Protein AF-A0AAV1S5X9-F1 (afdb_monomer_lite)

Sequence (71 aa):
MALDRRNYMQLVDKTVEIANEVGVKDILVKVVEDLKDESEPYRVMVMETIEKMISNLGASGVDAHGQRFSS

Secondary structure (DSSP, 8-state):
-HHHHHHHHHHHHHHHHHHHHH-HHHHHHHHHHGGG-S-HHHHHHHHHHHHHHHHHHHHHT-S--------

pLDDT: mean 80.8, std 17.7, range [43.56, 95.69]

Organism: NCBI:txid77055

Radius of gyration: 15.81 Å; chains: 1; bounding box: 25×23×56 Å

Structure (mmCIF, N/CA/C/O backbone):
data_AF-A0AAV1S5X9-F1
#
_entry.id   AF-A0AAV1S5X9-F1
#
loop_
_atom_site.group_PDB
_atom_site.id
_atom_site.type_symbol
_atom_site.label_atom_id
_atom_site.label_alt_id
_atom_site.label_comp_id
_atom_site.label_asym_id
_atom_site.label_entity_id
_atom_site.label_seq_id
_atom_site.pdbx_PDB_ins_code
_atom_site.Cartn_x
_atom_site.Cartn_y
_atom_site.Cartn_z
_atom_site.occupancy
_atom_site.B_iso_or_equiv
_atom_site.auth_seq_id
_atom_site.auth_comp_id
_atom_site.auth_asym_id
_atom_site.auth_atom_id
_atom_site.pdbx_PDB_model_num
ATOM 1 N N . MET A 1 1 ? 9.010 6.757 -18.963 1.00 57.22 1 MET A N 1
ATOM 2 C CA . MET A 1 1 ? 9.554 7.038 -17.613 1.00 57.22 1 MET A CA 1
ATOM 3 C C . MET A 1 1 ? 8.685 8.005 -16.800 1.00 57.22 1 MET A C 1
ATOM 5 O O . MET A 1 1 ? 8.225 7.606 -15.740 1.00 57.22 1 MET A O 1
ATOM 9 N N . ALA A 1 2 ? 8.414 9.247 -17.239 1.00 55.47 2 ALA A N 1
ATOM 10 C CA . ALA A 1 2 ? 7.545 10.167 -16.473 1.00 55.47 2 ALA A CA 1
ATOM 11 C C . ALA A 1 2 ? 6.061 9.733 -16.443 1.00 55.47 2 ALA A C 1
ATOM 13 O O . ALA A 1 2 ? 5.397 9.883 -15.419 1.00 55.47 2 ALA A O 1
ATOM 14 N N . LEU A 1 3 ? 5.563 9.152 -17.544 1.00 59.75 3 LEU A N 1
ATOM 15 C CA . LEU A 1 3 ? 4.206 8.598 -17.622 1.00 59.75 3 LEU A CA 1
ATOM 16 C C . LEU A 1 3 ? 4.039 7.387 -16.685 1.00 59.75 3 LEU A C 1
ATOM 18 O O . LEU A 1 3 ? 3.060 7.314 -15.952 1.00 59.75 3 LEU A O 1
ATOM 22 N N . ASP A 1 4 ? 5.042 6.503 -16.638 1.00 69.44 4 ASP A N 1
ATOM 23 C CA . ASP A 1 4 ? 5.058 5.315 -15.773 1.00 69.44 4 ASP A CA 1
ATOM 24 C C . ASP A 1 4 ? 5.039 5.688 -14.289 1.00 69.44 4 ASP A C 1
ATOM 26 O O . ASP A 1 4 ? 4.273 5.114 -13.525 1.00 69.44 4 ASP A O 1
ATOM 30 N N . ARG A 1 5 ? 5.794 6.723 -13.887 1.00 67.00 5 ARG A N 1
ATOM 31 C CA . ARG A 1 5 ? 5.750 7.250 -12.512 1.00 67.00 5 ARG A CA 1
ATOM 32 C C . ARG A 1 5 ? 4.393 7.847 -12.144 1.00 67.00 5 ARG A C 1
ATOM 34 O O . ARG A 1 5 ? 3.930 7.663 -11.024 1.00 67.00 5 ARG A O 1
ATOM 41 N N . ARG A 1 6 ? 3.751 8.574 -13.064 1.00 75.31 6 ARG A N 1
ATOM 42 C CA . ARG A 1 6 ? 2.431 9.169 -12.804 1.00 75.31 6 ARG A CA 1
ATOM 43 C C . ARG A 1 6 ? 1.344 8.095 -12.718 1.00 75.31 6 ARG A C 1
ATOM 45 O O . ARG A 1 6 ? 0.430 8.238 -11.911 1.00 75.31 6 ARG A O 1
ATOM 52 N N . ASN A 1 7 ? 1.443 7.041 -13.526 1.00 79.06 7 ASN A N 1
ATOM 53 C CA . ASN A 1 7 ? 0.539 5.891 -13.464 1.00 79.06 7 ASN A CA 1
ATOM 54 C C . ASN A 1 7 ? 0.755 5.092 -12.176 1.00 79.06 7 ASN A C 1
ATOM 56 O O . ASN A 1 7 ? -0.214 4.746 -11.513 1.00 79.06 7 ASN A O 1
ATOM 60 N N . TYR A 1 8 ? 2.014 4.891 -11.786 1.00 85.19 8 TYR A N 1
ATOM 61 C CA . TYR A 1 8 ? 2.402 4.252 -10.532 1.00 85.19 8 TYR A CA 1
ATOM 62 C C . TYR A 1 8 ? 1.768 4.947 -9.321 1.00 85.19 8 TYR A C 1
ATOM 64 O O . TYR A 1 8 ? 1.048 4.308 -8.563 1.00 85.19 8 TYR A O 1
ATOM 72 N N . MET A 1 9 ? 1.953 6.267 -9.169 1.00 85.38 9 MET A N 1
ATOM 73 C CA . MET A 1 9 ? 1.419 6.981 -7.997 1.00 85.38 9 MET A CA 1
ATOM 74 C C . MET A 1 9 ? -0.111 6.932 -7.957 1.00 85.38 9 MET A C 1
ATOM 76 O O . MET A 1 9 ? -0.693 6.675 -6.911 1.00 85.38 9 MET A O 1
ATOM 80 N N . GLN A 1 10 ? -0.760 7.102 -9.114 1.00 89.31 10 GLN A N 1
ATOM 81 C CA . GLN A 1 10 ? -2.216 7.010 -9.205 1.00 89.31 10 GLN A CA 1
ATOM 82 C C . GLN A 1 10 ? -2.738 5.624 -8.824 1.00 89.31 10 GLN A C 1
ATOM 84 O O . GLN A 1 10 ? -3.747 5.542 -8.136 1.00 89.31 10 GLN A O 1
ATOM 89 N N . LEU A 1 11 ? -2.079 4.543 -9.252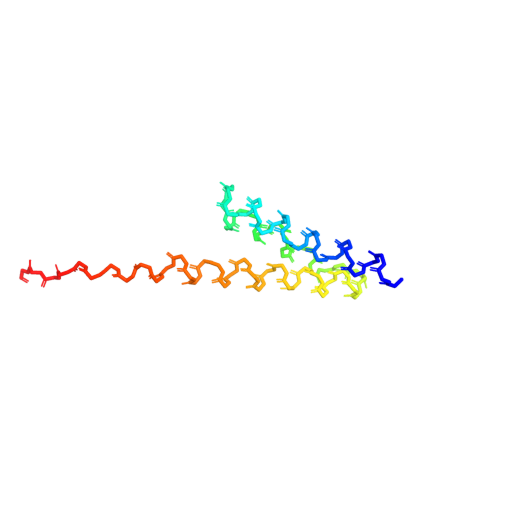 1.00 89.44 11 LEU A N 1
ATOM 90 C CA . LEU A 1 11 ? -2.493 3.178 -8.913 1.00 89.44 11 LEU A CA 1
ATOM 91 C C . LEU A 1 11 ? -2.377 2.909 -7.416 1.00 89.44 11 LEU A C 1
ATOM 93 O O . LEU A 1 11 ? -3.311 2.373 -6.819 1.00 89.44 11 LEU A O 1
ATOM 97 N N . VAL A 1 12 ? -1.261 3.322 -6.817 1.00 92.62 12 VAL A N 1
ATOM 98 C CA . VAL A 1 12 ? -1.031 3.205 -5.376 1.00 92.62 12 VAL A CA 1
ATOM 99 C C . VAL A 1 12 ? -2.131 3.947 -4.614 1.00 92.62 12 VAL A C 1
ATOM 101 O O . VAL A 1 12 ? -2.843 3.346 -3.810 1.00 92.62 12 VAL A O 1
ATOM 104 N N . ASP A 1 13 ? -2.331 5.232 -4.912 1.00 92.38 13 ASP A N 1
ATOM 105 C CA . ASP A 1 13 ? -3.281 6.069 -4.178 1.00 92.38 13 ASP A CA 1
ATOM 106 C C . ASP A 1 13 ? -4.730 5.584 -4.371 1.00 92.38 13 ASP A C 1
ATOM 108 O O . ASP A 1 13 ? -5.482 5.486 -3.402 1.00 92.38 13 ASP A O 1
ATOM 112 N N . LYS A 1 14 ? -5.112 5.168 -5.589 1.00 94.25 14 LYS A N 1
ATOM 113 C CA . LYS A 1 14 ? -6.455 4.629 -5.865 1.00 94.25 14 LYS A CA 1
ATOM 114 C C . LYS A 1 14 ? -6.719 3.319 -5.127 1.00 94.25 14 LYS A C 1
ATOM 116 O O . LYS A 1 14 ? -7.828 3.098 -4.648 1.00 94.25 14 LYS A O 1
ATOM 121 N N . THR A 1 15 ? -5.714 2.452 -5.024 1.00 92.62 15 THR A N 1
ATOM 122 C CA . THR A 1 15 ? -5.843 1.175 -4.306 1.00 92.62 15 THR A CA 1
ATOM 123 C C . THR A 1 15 ? -6.008 1.410 -2.806 1.00 92.62 15 THR A C 1
ATOM 125 O O . THR A 1 15 ? -6.834 0.758 -2.170 1.00 92.62 15 THR A O 1
ATOM 128 N N . VAL A 1 16 ? -5.294 2.394 -2.253 1.00 93.19 16 VAL A N 1
ATOM 129 C CA . VAL A 1 16 ? -5.439 2.820 -0.855 1.00 93.19 16 VAL A CA 1
ATOM 130 C C . VAL A 1 16 ? -6.823 3.428 -0.595 1.00 93.19 16 VAL A C 1
ATOM 132 O O . VAL A 1 16 ? -7.449 3.090 0.407 1.00 93.19 16 VAL A O 1
ATOM 135 N N . GLU A 1 17 ? -7.338 4.275 -1.495 1.00 93.31 17 GLU A N 1
ATOM 136 C CA . GLU A 1 17 ? -8.707 4.813 -1.405 1.00 93.31 17 GLU A CA 1
ATOM 137 C C . GLU A 1 17 ? -9.748 3.686 -1.355 1.00 93.31 17 GLU A C 1
ATOM 139 O O . GLU A 1 17 ? -10.595 3.659 -0.465 1.00 93.31 17 GLU A O 1
ATOM 144 N N . ILE A 1 18 ? -9.650 2.713 -2.268 1.00 92.62 18 ILE A N 1
ATOM 145 C CA . ILE A 1 18 ? -10.553 1.554 -2.303 1.00 92.62 18 ILE A CA 1
ATOM 146 C C . ILE A 1 18 ? -10.437 0.734 -1.012 1.00 92.62 18 ILE A C 1
ATOM 148 O O . ILE A 1 18 ? -11.448 0.288 -0.474 1.00 92.62 18 ILE A O 1
ATOM 152 N N . ALA A 1 19 ? -9.224 0.547 -0.491 1.00 91.44 19 ALA A N 1
ATOM 153 C CA . ALA A 1 19 ? -8.997 -0.163 0.763 1.00 91.44 19 ALA A CA 1
ATOM 154 C C . ALA A 1 19 ? -9.631 0.534 1.971 1.00 91.44 19 ALA A C 1
ATOM 156 O O . ALA A 1 19 ? -10.166 -0.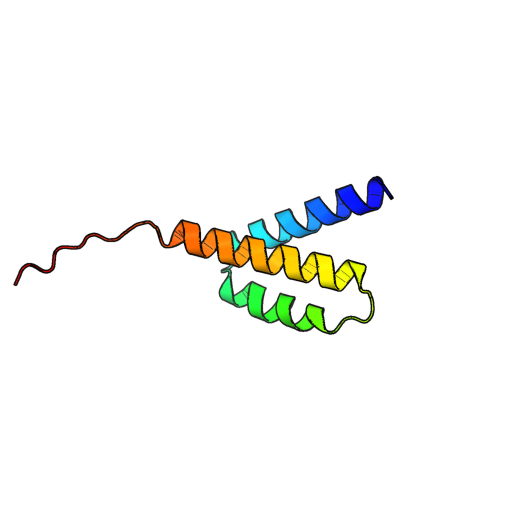148 2.845 1.00 91.44 19 ALA A O 1
ATOM 157 N N . ASN A 1 20 ? -9.604 1.865 2.016 1.00 88.12 20 ASN A N 1
ATOM 158 C CA . ASN A 1 20 ? -10.242 2.633 3.083 1.00 88.12 20 ASN A CA 1
ATOM 159 C C . ASN A 1 20 ? -11.777 2.510 3.047 1.00 88.12 20 ASN A C 1
ATOM 161 O O . ASN A 1 20 ? -12.397 2.444 4.103 1.00 88.12 20 ASN A O 1
ATOM 165 N N . GLU A 1 21 ? -12.376 2.435 1.855 1.00 89.94 21 GLU A N 1
ATOM 166 C CA . GLU A 1 21 ? -13.830 2.295 1.671 1.00 89.94 21 GLU A CA 1
ATOM 167 C C . GLU A 1 21 ? -14.329 0.862 1.920 1.00 89.94 21 GLU A C 1
ATOM 169 O O . GLU A 1 21 ? -15.348 0.649 2.573 1.00 89.94 21 GLU A O 1
ATOM 174 N N . VAL A 1 22 ? -13.624 -0.138 1.383 1.00 91.00 22 VAL A N 1
ATOM 175 C CA . VAL A 1 22 ? -14.067 -1.545 1.397 1.00 91.00 22 VAL A CA 1
ATOM 176 C C . VAL A 1 22 ? -13.627 -2.273 2.666 1.00 91.00 22 VAL A C 1
ATOM 178 O O . VAL A 1 22 ? -14.305 -3.192 3.117 1.00 91.00 22 VAL A O 1
ATOM 181 N N . GLY A 1 23 ? -12.500 -1.869 3.245 1.00 89.50 23 GLY A N 1
ATOM 182 C CA . GLY A 1 23 ? -11.863 -2.558 4.357 1.00 89.50 23 GLY A CA 1
ATOM 183 C C . GLY A 1 23 ? -10.438 -2.969 4.005 1.00 89.50 23 GLY A C 1
ATOM 184 O O . GLY A 1 23 ? -10.187 -3.791 3.122 1.00 89.50 23 GLY A O 1
ATOM 185 N N . VAL A 1 24 ? -9.482 -2.422 4.756 1.00 89.19 24 VAL A N 1
ATOM 186 C CA . VAL A 1 24 ? -8.054 -2.599 4.467 1.00 89.19 24 VAL A CA 1
ATOM 187 C C . VAL A 1 24 ? -7.630 -4.064 4.556 1.00 89.19 24 VAL A C 1
ATOM 189 O O . VAL A 1 24 ? -6.837 -4.507 3.733 1.00 89.19 24 VAL A O 1
ATOM 192 N N . LYS A 1 25 ? -8.176 -4.841 5.502 1.00 88.94 25 LYS A N 1
ATOM 193 C CA . LYS A 1 25 ? -7.840 -6.269 5.656 1.00 88.94 25 LYS A CA 1
ATOM 194 C C . LYS A 1 25 ? -8.169 -7.084 4.403 1.00 88.94 25 LYS A C 1
ATOM 196 O O . LYS A 1 25 ? -7.339 -7.881 3.976 1.00 88.94 25 LYS A O 1
ATOM 201 N N . ASP A 1 26 ? -9.337 -6.859 3.803 1.00 89.50 26 ASP A N 1
ATOM 202 C CA . ASP A 1 26 ? -9.800 -7.623 2.640 1.00 89.50 26 ASP A CA 1
ATOM 203 C C . ASP A 1 26 ? -8.999 -7.295 1.378 1.00 89.50 26 ASP A C 1
ATOM 205 O O . ASP A 1 26 ? -8.715 -8.178 0.566 1.00 89.50 26 ASP A O 1
ATOM 209 N N . ILE A 1 27 ? -8.602 -6.029 1.219 1.00 93.44 27 ILE A N 1
ATOM 210 C CA . ILE A 1 27 ? -7.736 -5.615 0.112 1.00 93.44 27 ILE A CA 1
ATOM 211 C C . ILE A 1 27 ? -6.299 -6.099 0.328 1.00 93.44 27 ILE A C 1
ATOM 213 O O . ILE A 1 27 ? -5.680 -6.595 -0.610 1.00 93.44 27 ILE A O 1
ATOM 217 N N . LEU A 1 28 ? -5.780 -6.036 1.556 1.00 91.56 28 LEU A N 1
ATOM 218 C CA . LEU A 1 28 ? -4.396 -6.407 1.859 1.00 91.56 28 LEU A CA 1
ATOM 219 C C . LEU A 1 28 ? -4.114 -7.882 1.544 1.00 91.56 28 LEU A C 1
ATOM 221 O O . LEU A 1 28 ? -3.082 -8.184 0.957 1.00 91.56 28 LEU A O 1
ATOM 225 N N . VAL A 1 29 ? -5.046 -8.793 1.846 1.00 91.81 29 VAL A N 1
ATOM 226 C CA . VAL A 1 29 ? -4.904 -10.224 1.506 1.00 91.81 29 VAL A CA 1
ATOM 227 C C . VAL A 1 29 ? -4.764 -10.447 -0.004 1.00 91.81 29 VAL A C 1
ATOM 229 O O . VAL A 1 2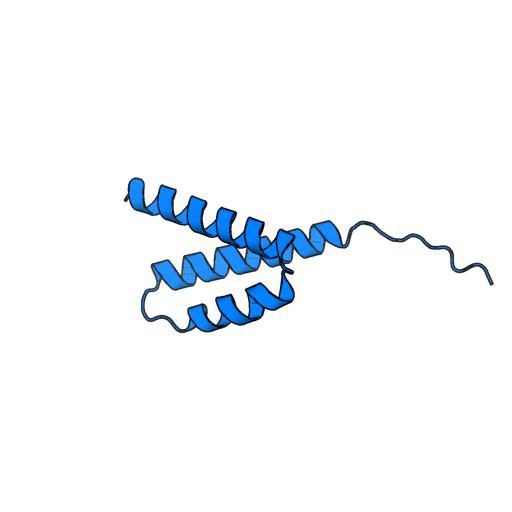9 ? -4.036 -11.344 -0.417 1.00 91.81 29 VAL A O 1
ATOM 232 N N . LYS A 1 30 ? -5.424 -9.628 -0.831 1.00 92.06 30 LYS A N 1
ATOM 233 C CA . LYS A 1 30 ? -5.334 -9.728 -2.295 1.00 92.06 30 LYS A CA 1
ATOM 234 C C . LYS A 1 30 ? -4.006 -9.181 -2.809 1.00 92.06 30 LYS A C 1
ATOM 236 O O . LYS A 1 30 ? -3.321 -9.861 -3.558 1.00 92.06 30 LYS A O 1
ATOM 241 N N . VAL A 1 31 ? -3.631 -7.987 -2.353 1.00 92.00 31 VAL A N 1
ATOM 242 C CA . VAL A 1 31 ? -2.431 -7.271 -2.817 1.00 92.00 31 VAL A CA 1
ATOM 243 C C . VAL A 1 31 ? -1.136 -7.963 -2.362 1.00 92.00 31 VAL A C 1
ATOM 245 O O . VAL A 1 31 ? -0.117 -7.878 -3.032 1.00 92.00 31 VAL A O 1
ATOM 248 N N . VAL A 1 32 ? -1.147 -8.708 -1.251 1.00 93.94 32 VAL A N 1
ATOM 249 C CA . VAL A 1 32 ? 0.029 -9.480 -0.800 1.00 93.94 32 VAL A CA 1
ATOM 250 C C . VAL A 1 32 ? 0.403 -10.606 -1.771 1.00 93.94 32 VAL A C 1
ATOM 252 O O . VAL A 1 32 ? 1.587 -10.918 -1.903 1.00 93.94 32 VAL A O 1
ATOM 255 N N . GLU A 1 33 ? -0.561 -11.206 -2.474 1.00 94.31 33 GLU A N 1
ATOM 256 C CA . GLU A 1 33 ? -0.260 -12.251 -3.463 1.00 94.31 33 GLU A CA 1
ATOM 257 C C . GLU A 1 33 ? 0.547 -11.699 -4.651 1.00 94.31 33 GLU A C 1
ATOM 259 O O . GLU A 1 33 ? 1.414 -12.397 -5.183 1.00 94.31 33 GLU A O 1
ATOM 264 N N . ASP A 1 34 ? 0.361 -10.417 -4.973 1.00 93.44 34 ASP A N 1
ATOM 265 C CA . ASP A 1 34 ? 1.045 -9.711 -6.060 1.00 93.44 34 ASP A CA 1
ATOM 266 C C . ASP A 1 34 ? 2.547 -9.481 -5.779 1.00 93.44 34 ASP A C 1
ATOM 268 O O . ASP A 1 34 ? 3.326 -9.183 -6.686 1.00 93.44 34 ASP A O 1
ATOM 272 N N . LEU A 1 35 ? 3.013 -9.702 -4.540 1.00 94.44 35 LEU A N 1
ATOM 273 C CA . LEU A 1 35 ? 4.444 -9.683 -4.200 1.00 94.44 35 LEU A CA 1
ATOM 274 C C . LEU A 1 35 ? 5.238 -10.833 -4.835 1.00 94.44 35 LEU A C 1
ATOM 276 O O . LEU A 1 35 ? 6.469 -10.816 -4.798 1.00 94.44 35 LEU A O 1
ATOM 280 N N . LYS A 1 36 ? 4.561 -11.838 -5.398 1.00 94.25 36 LYS A N 1
ATOM 281 C CA . LYS A 1 36 ? 5.188 -12.986 -6.069 1.00 94.25 36 LYS A CA 1
ATOM 282 C C . LYS A 1 36 ? 5.425 -12.751 -7.565 1.00 94.25 36 LYS A C 1
ATOM 284 O O . LYS A 1 36 ? 5.949 -13.642 -8.228 1.00 94.25 36 LYS A O 1
ATOM 289 N N . ASP A 1 37 ? 5.045 -11.589 -8.095 1.00 95.69 37 ASP A N 1
ATOM 290 C CA . ASP A 1 37 ? 5.184 -11.264 -9.516 1.00 95.69 37 ASP A CA 1
ATOM 291 C C . ASP A 1 37 ? 6.656 -11.196 -9.962 1.00 95.69 37 ASP A C 1
ATOM 293 O O . ASP A 1 37 ? 7.536 -10.820 -9.187 1.00 95.69 37 ASP A O 1
ATOM 297 N N . GLU A 1 38 ? 6.950 -11.530 -11.218 1.00 95.56 38 GLU A N 1
ATOM 298 C CA . GLU A 1 38 ? 8.315 -11.526 -11.762 1.00 95.56 38 GLU A CA 1
ATOM 299 C C . GLU A 1 38 ? 8.860 -10.101 -11.983 1.00 95.56 38 GLU A C 1
ATOM 301 O O . GLU A 1 38 ? 10.067 -9.861 -11.866 1.00 95.56 38 GLU A O 1
ATOM 306 N N . SER A 1 39 ? 7.976 -9.128 -12.222 1.00 91.56 39 SER A N 1
ATOM 307 C CA . SER A 1 39 ? 8.304 -7.724 -12.459 1.00 91.56 39 SER A CA 1
ATOM 308 C C . SER A 1 39 ? 8.695 -7.012 -11.163 1.00 91.56 39 SER A C 1
ATOM 310 O O . SER A 1 39 ? 7.864 -6.670 -10.321 1.00 91.56 39 SER A O 1
ATOM 312 N N . GLU A 1 40 ? 9.986 -6.716 -11.012 1.00 92.31 40 GLU A N 1
ATOM 313 C CA . GLU A 1 40 ? 10.494 -5.956 -9.864 1.00 92.31 40 GLU A CA 1
ATOM 314 C C . GLU A 1 40 ? 9.818 -4.583 -9.686 1.00 92.31 40 GLU A C 1
ATOM 316 O O . GLU A 1 40 ? 9.388 -4.293 -8.567 1.00 92.31 40 GLU A O 1
ATOM 321 N N . PRO A 1 41 ? 9.621 -3.758 -10.737 1.00 90.25 41 PRO A N 1
ATOM 322 C CA . PRO A 1 41 ? 8.913 -2.485 -10.596 1.00 90.25 41 PRO A CA 1
ATOM 323 C C . PRO A 1 41 ? 7.482 -2.646 -10.071 1.00 90.25 41 PRO A C 1
ATOM 325 O O . PRO A 1 41 ? 6.992 -1.785 -9.340 1.00 90.25 41 PRO A O 1
ATOM 328 N N . TYR A 1 42 ? 6.818 -3.748 -10.426 1.00 90.62 42 TYR A N 1
ATOM 329 C CA . TYR A 1 42 ? 5.477 -4.050 -9.944 1.00 90.62 42 TYR A CA 1
ATOM 330 C C . TYR A 1 42 ? 5.501 -4.452 -8.466 1.00 90.62 42 TYR A C 1
ATOM 332 O O . TYR A 1 42 ? 4.768 -3.872 -7.671 1.00 90.62 42 TYR A O 1
ATOM 340 N N . ARG A 1 43 ? 6.421 -5.336 -8.054 1.00 94.44 43 ARG A N 1
ATOM 341 C CA . ARG A 1 43 ? 6.588 -5.697 -6.634 1.00 94.44 43 ARG A CA 1
ATOM 342 C C . ARG A 1 43 ? 6.896 -4.488 -5.746 1.00 94.44 43 ARG A C 1
ATOM 344 O O . ARG A 1 43 ? 6.385 -4.405 -4.632 1.00 94.44 43 ARG A O 1
ATOM 351 N N . VAL A 1 44 ? 7.701 -3.539 -6.232 1.00 93.25 44 VAL A N 1
ATOM 352 C CA . VAL A 1 44 ? 7.984 -2.281 -5.515 1.00 93.25 44 VAL A CA 1
ATOM 353 C C . VAL A 1 44 ? 6.705 -1.455 -5.330 1.00 93.25 44 VAL A C 1
ATOM 355 O O . VAL A 1 44 ? 6.440 -0.991 -4.223 1.00 93.25 44 VAL A O 1
ATOM 358 N N . MET A 1 45 ? 5.868 -1.346 -6.367 1.00 93.44 45 MET A N 1
ATOM 359 C CA . MET A 1 45 ? 4.565 -0.668 -6.288 1.00 93.44 45 MET A CA 1
ATOM 360 C C . MET A 1 45 ? 3.625 -1.315 -5.271 1.00 93.44 45 MET A C 1
ATOM 362 O O . MET A 1 45 ? 2.956 -0.628 -4.496 1.00 93.44 45 MET A O 1
ATOM 366 N N . VAL A 1 46 ? 3.570 -2.645 -5.284 1.00 94.12 46 VAL A N 1
ATOM 367 C CA . VAL A 1 46 ? 2.746 -3.443 -4.374 1.00 94.12 46 VAL A CA 1
ATOM 368 C C . VAL A 1 46 ? 3.191 -3.210 -2.928 1.00 94.12 46 VAL A C 1
ATOM 370 O O . VAL A 1 46 ? 2.352 -2.931 -2.071 1.00 94.12 46 VAL A O 1
ATOM 373 N N . MET A 1 47 ? 4.501 -3.222 -2.661 1.00 95.12 47 MET A N 1
ATOM 374 C CA . MET A 1 47 ? 5.042 -2.914 -1.334 1.00 95.12 47 MET A CA 1
ATOM 375 C C . MET A 1 47 ? 4.687 -1.503 -0.859 1.00 95.12 47 MET A C 1
ATOM 377 O O . MET A 1 47 ? 4.221 -1.352 0.269 1.00 95.12 47 MET A O 1
ATOM 381 N N . GLU A 1 48 ? 4.838 -0.479 -1.706 1.00 94.88 48 GLU A N 1
ATOM 382 C CA . GLU A 1 48 ? 4.477 0.899 -1.335 1.00 94.88 48 GLU A CA 1
ATOM 383 C C . GLU A 1 48 ? 2.974 1.032 -1.032 1.00 94.88 48 GLU A C 1
ATOM 385 O O . GLU A 1 48 ? 2.569 1.731 -0.100 1.00 94.88 48 GLU A O 1
ATOM 390 N N . THR A 1 49 ? 2.134 0.319 -1.785 1.00 94.56 49 THR A N 1
ATOM 391 C CA . THR A 1 49 ? 0.683 0.277 -1.551 1.00 94.56 49 THR A CA 1
ATOM 392 C C . THR A 1 49 ? 0.361 -0.336 -0.188 1.00 94.56 49 THR A C 1
ATOM 394 O O . THR A 1 49 ? -0.409 0.243 0.581 1.00 94.56 49 THR A O 1
ATOM 397 N N . ILE A 1 50 ? 0.990 -1.469 0.143 1.00 94.38 50 ILE A N 1
ATOM 398 C CA . ILE A 1 50 ? 0.840 -2.142 1.441 1.00 94.38 50 ILE A CA 1
ATOM 399 C C . ILE A 1 50 ? 1.298 -1.225 2.585 1.00 94.38 50 ILE A C 1
ATOM 401 O O . ILE A 1 50 ? 0.584 -1.084 3.579 1.00 94.38 50 ILE A O 1
ATOM 405 N N . GLU A 1 51 ? 2.449 -0.565 2.443 1.00 93.56 51 GLU A N 1
ATOM 406 C CA . GLU A 1 51 ? 2.989 0.348 3.455 1.00 93.56 51 GLU A CA 1
ATOM 407 C C . GLU A 1 51 ? 2.039 1.523 3.731 1.00 93.56 51 GLU A C 1
ATOM 409 O O . GLU A 1 51 ? 1.734 1.816 4.893 1.00 93.56 51 GLU A O 1
ATOM 414 N N . LYS A 1 52 ? 1.507 2.160 2.678 1.00 92.75 52 LYS A N 1
ATOM 415 C CA . LYS A 1 52 ? 0.527 3.250 2.810 1.00 92.75 52 LYS A CA 1
ATOM 416 C C . LYS A 1 52 ? -0.778 2.778 3.450 1.00 92.75 52 LYS A C 1
ATOM 418 O O . LYS A 1 52 ? -1.300 3.456 4.333 1.00 92.75 52 LYS A O 1
ATOM 423 N N . MET A 1 53 ? -1.293 1.612 3.054 1.00 91.44 53 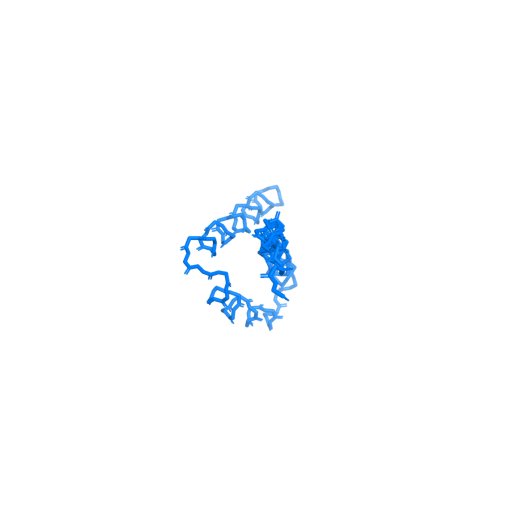MET A N 1
ATOM 424 C CA . MET A 1 53 ? -2.497 1.023 3.652 1.00 91.44 53 MET A CA 1
ATOM 425 C C . MET A 1 53 ? -2.326 0.775 5.159 1.00 91.44 53 MET A C 1
ATOM 427 O O . MET A 1 53 ? -3.196 1.141 5.951 1.00 91.44 53 MET A O 1
ATOM 431 N N . ILE A 1 54 ? -1.197 0.188 5.574 1.00 88.94 54 ILE A N 1
ATOM 432 C CA . ILE A 1 54 ? -0.899 -0.083 6.990 1.00 88.94 54 ILE A CA 1
ATOM 433 C C . ILE A 1 54 ? -0.698 1.222 7.767 1.00 88.94 54 ILE A C 1
ATOM 435 O O . ILE A 1 54 ? -1.215 1.362 8.876 1.00 88.94 54 ILE A O 1
ATOM 439 N N . SER A 1 55 ? 0.005 2.194 7.185 1.00 88.88 55 SER A N 1
ATOM 440 C CA . SER A 1 55 ? 0.216 3.509 7.802 1.00 88.88 55 SER A CA 1
ATOM 441 C C . SER A 1 55 ? -1.106 4.238 8.043 1.00 88.88 55 SER A C 1
ATOM 443 O O . SER A 1 55 ? -1.319 4.787 9.124 1.00 88.88 55 SER A O 1
ATOM 445 N N . ASN A 1 56 ? -2.037 4.170 7.087 1.00 84.06 56 ASN A N 1
ATOM 446 C CA . ASN A 1 56 ? -3.377 4.735 7.235 1.00 84.06 56 ASN A CA 1
ATOM 447 C C . ASN A 1 56 ? -4.184 4.041 8.339 1.00 84.06 56 ASN A C 1
ATOM 449 O O . ASN A 1 56 ? -4.874 4.718 9.098 1.00 84.06 56 ASN A O 1
ATOM 453 N N . LEU A 1 57 ? -4.071 2.718 8.495 1.00 75.56 57 LEU A N 1
ATOM 454 C CA . LEU A 1 57 ? -4.673 2.006 9.630 1.00 75.56 57 LEU A CA 1
ATOM 455 C C . LEU A 1 57 ? -4.061 2.417 10.972 1.00 75.56 57 LEU A C 1
ATOM 457 O O . LEU A 1 57 ? -4.792 2.591 11.943 1.00 75.56 57 LEU A O 1
ATOM 461 N N . GLY A 1 58 ? -2.738 2.589 11.031 1.00 65.00 58 GLY A N 1
ATOM 462 C CA . GLY A 1 58 ? -2.045 3.075 12.225 1.00 65.00 58 GLY A CA 1
ATOM 463 C C . GLY A 1 58 ? -2.493 4.486 12.615 1.00 65.00 58 GLY A C 1
ATOM 464 O O . GLY A 1 58 ? -2.745 4.741 13.789 1.00 65.00 58 GLY A O 1
ATOM 465 N N . ALA A 1 59 ? -2.690 5.367 11.628 1.00 58.88 59 ALA A N 1
ATOM 466 C CA . ALA A 1 59 ? -3.288 6.689 11.818 1.00 58.88 59 ALA A CA 1
ATOM 467 C C . ALA A 1 59 ? -4.772 6.616 12.233 1.00 58.88 59 ALA A C 1
ATOM 469 O O . ALA A 1 59 ? -5.236 7.421 13.033 1.00 58.88 59 ALA A O 1
ATOM 470 N N . SER A 1 60 ? -5.512 5.620 11.746 1.00 56.53 60 SER A N 1
ATOM 471 C CA . SER A 1 60 ? -6.915 5.388 12.122 1.00 56.53 60 SER A CA 1
ATOM 472 C C . SER A 1 60 ? -7.068 4.781 13.528 1.00 56.53 60 SER A C 1
ATOM 474 O O . SER A 1 60 ? -8.140 4.859 14.119 1.00 56.53 60 SER A O 1
ATOM 476 N N . GLY A 1 61 ? -6.002 4.181 14.074 1.00 47.38 61 GLY A N 1
ATOM 477 C CA . GLY A 1 61 ? -5.920 3.634 15.435 1.00 47.38 61 GLY A CA 1
ATOM 478 C C . GLY A 1 61 ? -5.397 4.613 16.495 1.00 47.38 61 GLY A C 1
ATOM 479 O O . GLY A 1 61 ? -5.367 4.265 17.673 1.00 47.38 61 GLY A O 1
ATOM 480 N N . VAL A 1 62 ? -5.008 5.833 16.105 1.00 47.62 62 VAL A N 1
ATOM 481 C CA . VAL A 1 62 ? -4.750 6.961 17.020 1.00 47.62 62 VAL A CA 1
ATOM 482 C C . VAL A 1 62 ? -5.968 7.886 17.135 1.00 47.62 62 VAL A C 1
ATOM 484 O O . VAL A 1 62 ? -5.831 9.087 17.326 1.00 47.62 62 VAL A O 1
ATOM 487 N N . ASP A 1 63 ? -7.179 7.327 17.124 1.00 46.69 63 ASP A N 1
ATOM 488 C CA . ASP A 1 63 ? -8.143 7.734 18.148 1.00 46.69 63 ASP A CA 1
ATOM 489 C C . ASP A 1 63 ? -7.824 6.886 19.378 1.0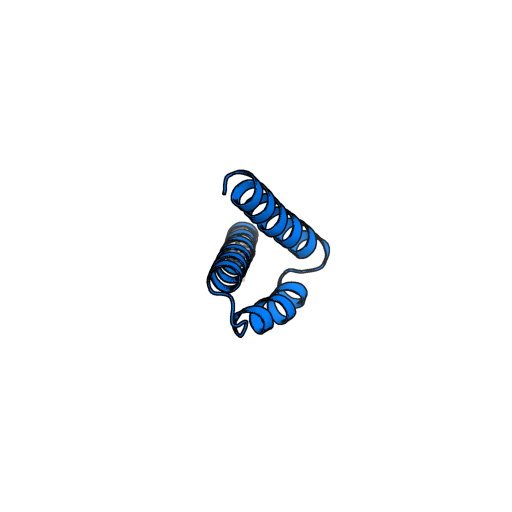0 46.69 63 ASP A C 1
ATOM 491 O O . ASP A 1 63 ? -8.295 5.760 19.560 1.00 46.69 63 ASP A O 1
ATOM 495 N N . ALA A 1 64 ? -6.881 7.404 20.163 1.00 44.34 64 ALA A N 1
ATOM 496 C CA . ALA A 1 64 ? -6.564 6.900 21.478 1.00 44.34 64 ALA A CA 1
ATOM 497 C C . ALA A 1 64 ? -7.842 6.969 22.312 1.00 44.34 64 ALA A C 1
ATOM 499 O O . ALA A 1 64 ? -8.146 7.984 22.940 1.00 44.34 64 ALA A O 1
ATOM 500 N N . HIS A 1 65 ? -8.583 5.865 22.320 1.00 43.59 65 HIS A N 1
ATOM 501 C CA . HIS A 1 65 ? -9.719 5.682 23.189 1.00 43.59 65 HIS A CA 1
ATOM 502 C C . HIS A 1 65 ? -9.218 5.608 24.631 1.00 43.59 65 HIS A C 1
ATOM 504 O O . HIS A 1 65 ? -9.026 4.545 25.219 1.00 43.59 65 HIS A O 1
ATOM 510 N N . GLY A 1 66 ? -9.011 6.787 25.211 1.00 45.66 66 GLY A N 1
ATOM 511 C CA . GLY A 1 66 ? -9.029 7.036 26.636 1.00 45.66 66 GLY A CA 1
ATOM 512 C C . GLY A 1 66 ? -10.438 6.804 27.168 1.00 45.66 66 GLY A C 1
ATOM 513 O O . GLY A 1 66 ? -11.094 7.733 27.626 1.00 45.66 66 GLY A O 1
ATOM 514 N N . GLN A 1 67 ? -10.915 5.560 27.137 1.00 43.81 67 GLN A N 1
ATOM 515 C CA . GLN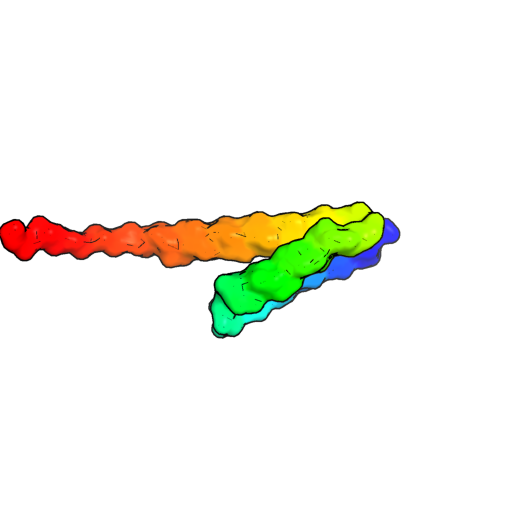 A 1 67 ? -11.992 5.140 28.020 1.00 43.81 67 GLN A CA 1
ATOM 516 C C . GLN A 1 67 ? -11.384 4.611 29.311 1.00 43.81 67 GLN A C 1
ATOM 518 O O . GLN A 1 67 ? -10.989 3.459 29.451 1.00 43.81 67 GLN A O 1
ATOM 523 N N . ARG A 1 68 ? -11.281 5.569 30.235 1.00 48.56 68 ARG A N 1
ATOM 524 C CA . ARG A 1 68 ? -11.363 5.445 31.691 1.00 48.56 68 ARG A CA 1
ATOM 525 C C . ARG A 1 68 ? -11.812 4.045 32.130 1.00 48.56 68 ARG A C 1
ATOM 527 O O . ARG A 1 68 ? -13.003 3.748 32.137 1.00 48.56 68 ARG A O 1
ATOM 534 N N . PHE A 1 69 ? -10.871 3.243 32.615 1.00 43.56 69 PHE A N 1
ATOM 535 C CA . PHE A 1 69 ? -11.205 2.219 33.597 1.00 43.56 69 PHE A CA 1
ATOM 536 C C . PHE A 1 69 ? -11.506 2.935 34.917 1.00 43.56 69 PHE A C 1
ATOM 538 O O . PHE A 1 69 ? -10.614 3.270 35.689 1.00 43.56 69 PHE A O 1
ATOM 545 N N . SER A 1 70 ? -12.785 3.249 35.110 1.00 53.28 70 SER A N 1
ATOM 546 C CA . SER A 1 70 ? -13.376 3.506 36.416 1.00 53.28 70 SER A CA 1
ATOM 547 C C . SER A 1 70 ? -14.164 2.262 36.799 1.00 53.28 70 SER A C 1
ATOM 549 O O . SER A 1 70 ? -15.288 2.090 36.331 1.00 53.28 70 SER A O 1
ATOM 551 N N . SER A 1 71 ? -13.571 1.404 37.625 1.00 53.94 71 SER A N 1
ATOM 552 C CA . SER A 1 71 ? -14.217 0.581 38.660 1.00 53.94 71 SER A CA 1
ATOM 553 C C . SER A 1 71 ? -13.131 -0.016 39.542 1.00 53.94 71 SER A C 1
ATOM 555 O O . SER A 1 71 ? -12.168 -0.567 38.964 1.00 53.94 71 SER A O 1
#

InterPro domains:
  IPR038737 Splicing factor 3B subunit 1-like [PTHR12097] (1-65)

Foldseek 3Di:
DVVVVVVLVVVLVVLLVVCVVVPVVVSLVVLVVQCPDPDPVSNVSSVSSNVSNVVVVVVVVPVPPPPDPDD